Protein AF-A0A1W9SLF1-F1 (afdb_monomer)

Solvent-accessible surface area (backbone atoms only — not comparable to full-atom values): 8916 Å² total; per-residue (Å²): 143,84,87,70,87,47,55,65,54,57,46,48,51,52,52,54,52,56,75,74,49,66,96,84,53,36,40,36,37,25,32,41,70,65,51,46,66,56,55,57,76,79,54,65,93,59,54,46,79,43,68,38,79,31,64,72,38,42,53,54,36,51,52,50,35,60,75,67,68,55,78,53,53,37,35,46,44,75,29,60,68,38,71,80,71,66,62,78,82,87,54,91,52,49,48,65,46,95,58,51,59,73,65,47,55,31,63,77,36,81,58,27,60,58,56,48,64,73,73,52,60,66,76,59,51,74,72,54,83,67,58,66,61,58,56,54,55,56,64,73,68,55,82,82,77,84,126

Structure (mmCIF, N/CA/C/O backbone):
data_AF-A0A1W9SLF1-F1
#
_entry.id   AF-A0A1W9SLF1-F1
#
loop_
_atom_site.group_PDB
_atom_site.id
_atom_site.type_symbol
_atom_site.label_atom_id
_atom_site.label_alt_id
_atom_site.label_comp_id
_atom_site.label_asym_id
_atom_site.label_entity_id
_atom_site.label_seq_id
_atom_site.pdbx_PDB_ins_code
_atom_site.Cartn_x
_atom_site.Cartn_y
_atom_site.Cartn_z
_atom_site.occupancy
_atom_site.B_iso_or_equiv
_atom_site.auth_seq_id
_atom_site.auth_comp_id
_atom_site.auth_asym_id
_atom_site.auth_atom_id
_atom_site.pdbx_PDB_model_num
ATOM 1 N N . MET A 1 1 ? 15.055 16.862 14.111 1.00 39.47 1 MET A N 1
ATOM 2 C CA . MET A 1 1 ? 14.595 15.514 14.510 1.00 39.47 1 MET A CA 1
ATOM 3 C C . MET A 1 1 ? 13.437 15.079 13.604 1.00 39.47 1 MET A C 1
ATOM 5 O O . MET A 1 1 ? 12.281 15.205 13.966 1.00 39.47 1 MET A O 1
ATOM 9 N N . ARG A 1 2 ? 13.739 14.653 12.374 1.00 44.03 2 ARG A N 1
ATOM 10 C CA . ARG A 1 2 ? 12.795 14.022 11.433 1.00 44.03 2 ARG A CA 1
ATOM 11 C C . ARG A 1 2 ? 13.593 12.922 10.751 1.00 44.03 2 ARG A C 1
ATOM 13 O O . ARG A 1 2 ? 14.277 13.210 9.777 1.00 44.03 2 ARG A O 1
ATOM 20 N N . LYS A 1 3 ? 13.664 11.731 11.343 1.00 42.12 3 LYS A N 1
ATOM 21 C CA . LYS A 1 3 ? 14.447 10.653 10.719 1.00 42.12 3 LYS A CA 1
ATOM 22 C C . LYS A 1 3 ? 13.780 9.290 10.663 1.00 42.12 3 LYS A C 1
ATOM 24 O O . LYS A 1 3 ? 14.261 8.468 9.907 1.00 42.12 3 LYS A O 1
ATOM 29 N N . TYR A 1 4 ? 12.650 9.088 11.331 1.00 48.66 4 TYR A N 1
ATOM 30 C CA . TYR A 1 4 ? 11.845 7.887 11.145 1.00 48.66 4 TYR A CA 1
ATOM 31 C C . TYR A 1 4 ? 10.385 8.282 11.307 1.00 48.66 4 TYR A C 1
ATOM 33 O O . TYR A 1 4 ? 10.000 8.813 12.349 1.00 48.66 4 TYR A O 1
ATOM 41 N N . ILE A 1 5 ? 9.592 8.099 10.255 1.00 56.53 5 ILE A N 1
ATOM 42 C CA . ILE A 1 5 ? 8.143 8.052 10.402 1.00 56.53 5 ILE A CA 1
ATOM 43 C C . ILE A 1 5 ? 7.880 6.782 11.217 1.00 56.53 5 ILE A C 1
ATOM 45 O O . ILE A 1 5 ? 7.995 5.665 10.726 1.00 56.53 5 ILE A O 1
ATOM 49 N N . ASP A 1 6 ? 7.673 6.968 12.518 1.00 70.88 6 ASP A N 1
ATOM 50 C CA . ASP A 1 6 ? 7.332 5.899 13.448 1.00 70.88 6 ASP A CA 1
ATOM 51 C C . ASP A 1 6 ? 5.953 5.354 13.043 1.00 70.88 6 ASP A C 1
ATOM 53 O O . ASP A 1 6 ? 5.014 6.120 12.850 1.00 70.88 6 ASP A O 1
ATOM 57 N N . LYS A 1 7 ? 5.784 4.037 12.930 1.00 71.62 7 LYS A N 1
ATOM 58 C CA . LYS A 1 7 ? 4.484 3.364 12.737 1.00 71.62 7 LYS A CA 1
ATOM 59 C C . LYS A 1 7 ? 3.356 3.905 13.624 1.00 71.62 7 LYS A C 1
ATOM 61 O O . LYS A 1 7 ? 2.180 3.814 13.274 1.00 71.62 7 LYS A O 1
ATOM 66 N N . ASN A 1 8 ? 3.688 4.428 14.808 1.00 79.81 8 ASN A N 1
ATOM 67 C CA . ASN A 1 8 ? 2.732 5.090 15.697 1.00 79.81 8 ASN A CA 1
ATOM 68 C C . ASN A 1 8 ? 2.192 6.401 15.113 1.00 79.81 8 ASN A C 1
ATOM 70 O O . ASN A 1 8 ? 1.010 6.692 15.277 1.00 79.81 8 ASN A O 1
ATOM 74 N N . TYR A 1 9 ? 3.038 7.154 14.414 1.00 85.62 9 TYR A N 1
ATOM 75 C CA . TYR A 1 9 ? 2.685 8.390 13.731 1.00 85.62 9 TYR A CA 1
ATOM 76 C C . TYR A 1 9 ? 1.657 8.128 12.624 1.00 85.62 9 TYR A C 1
ATOM 78 O O . TYR A 1 9 ? 0.573 8.701 12.669 1.00 85.62 9 TYR A O 1
ATOM 86 N N . ILE A 1 10 ? 1.935 7.187 11.710 1.00 86.94 10 ILE A N 1
ATOM 87 C CA . ILE A 1 10 ? 1.016 6.838 10.606 1.00 86.94 10 ILE A CA 1
ATOM 88 C C . ILE A 1 10 ? -0.333 6.361 11.152 1.00 86.94 10 ILE A C 1
ATOM 90 O O . ILE A 1 10 ? -1.389 6.804 10.707 1.00 86.94 10 ILE A O 1
ATOM 94 N N . TYR A 1 11 ? -0.317 5.485 12.160 1.00 87.94 11 TYR A N 1
ATOM 95 C CA . TYR A 1 11 ? -1.553 5.031 12.793 1.00 87.94 11 TYR A CA 1
ATOM 96 C C . TYR A 1 11 ? -2.331 6.185 13.452 1.00 87.94 11 TYR A C 1
ATOM 98 O O . TYR A 1 11 ? -3.557 6.247 13.355 1.00 87.94 11 TYR A O 1
ATOM 106 N N . GLY A 1 12 ? -1.629 7.125 14.092 1.00 87.81 12 GLY A N 1
ATOM 107 C CA . GLY A 1 12 ? -2.225 8.344 14.637 1.00 87.81 12 GLY A CA 1
ATOM 108 C C . GLY A 1 12 ? -2.889 9.207 13.561 1.00 87.81 12 GLY A C 1
ATOM 109 O O . GLY A 1 12 ? -4.029 9.633 13.745 1.00 87.81 12 GLY A O 1
ATOM 110 N N . GLU A 1 13 ? -2.226 9.405 12.419 1.00 89.19 13 GLU A N 1
ATOM 111 C CA . GLU A 1 13 ? -2.792 10.125 11.271 1.00 89.19 13 GLU A CA 1
ATOM 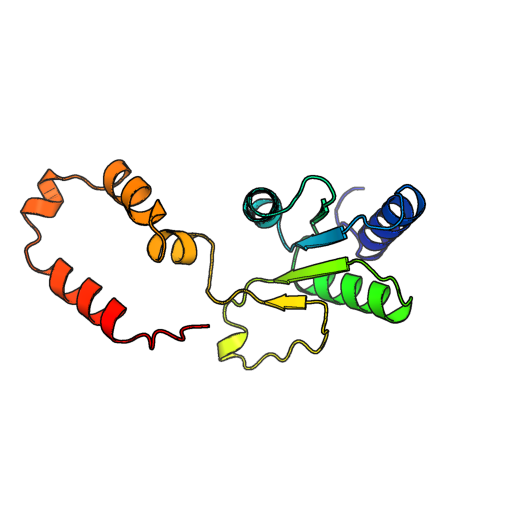112 C C . GLU A 1 13 ? -4.054 9.441 10.735 1.00 89.19 13 GLU A C 1
ATOM 114 O O . GLU A 1 13 ? -5.067 10.108 10.517 1.00 89.19 13 GLU A O 1
ATOM 119 N N . ILE A 1 14 ? -4.036 8.111 10.591 1.00 88.88 14 ILE A N 1
ATOM 120 C CA . ILE A 1 14 ? -5.200 7.324 10.155 1.00 88.88 14 ILE A CA 1
ATOM 121 C C . ILE A 1 14 ? -6.366 7.498 11.133 1.00 88.88 14 ILE A C 1
ATOM 123 O O . ILE A 1 14 ? -7.508 7.684 10.709 1.00 88.88 14 ILE A O 1
ATOM 127 N N . LYS A 1 15 ? -6.097 7.499 12.442 1.00 88.19 15 LYS A N 1
ATOM 128 C CA . LYS A 1 15 ? -7.131 7.676 13.469 1.00 88.19 15 LYS A CA 1
ATOM 129 C C . LYS A 1 15 ? -7.757 9.073 13.425 1.00 88.19 15 LYS A C 1
ATOM 131 O O . LYS A 1 15 ? -8.980 9.202 13.487 1.00 88.19 15 LYS A O 1
ATOM 136 N N . LEU A 1 16 ? -6.939 10.116 13.282 1.00 88.38 16 LEU A N 1
ATOM 137 C CA . LEU A 1 16 ? -7.418 11.496 13.131 1.00 88.38 16 LEU A CA 1
ATOM 138 C C . LEU A 1 16 ? -8.230 11.673 11.842 1.00 88.38 16 LEU A C 1
ATOM 140 O O . LEU A 1 16 ? -9.309 12.270 11.851 1.00 88.38 16 LEU A O 1
ATOM 144 N N . TRP A 1 17 ? -7.744 11.112 10.737 1.00 88.88 17 TRP A N 1
ATOM 145 C CA . TRP A 1 17 ? -8.452 11.107 9.461 1.00 88.88 17 TRP A CA 1
ATOM 146 C C . TRP A 1 17 ? -9.813 10.412 9.567 1.00 88.88 17 TRP A C 1
ATOM 148 O O . TRP A 1 17 ? -10.821 10.951 9.114 1.00 88.88 17 TRP A O 1
ATOM 158 N N . LYS A 1 18 ? -9.866 9.246 10.212 1.00 84.19 18 LYS A N 1
ATOM 159 C CA . LYS A 1 18 ? -11.106 8.488 10.373 1.00 84.19 18 LYS A CA 1
ATOM 160 C C . LYS A 1 18 ? -12.139 9.252 11.198 1.00 84.19 18 LYS A C 1
ATOM 162 O O . LYS A 1 18 ? -13.291 9.339 10.791 1.00 84.19 18 LYS A O 1
ATOM 167 N N . ASN A 1 19 ? -11.719 9.863 12.306 1.00 84.56 19 ASN A N 1
ATOM 168 C CA . ASN A 1 19 ? -12.603 10.653 13.169 1.00 84.56 19 ASN A CA 1
ATOM 169 C C . ASN A 1 19 ? -13.121 11.937 12.497 1.00 84.56 19 ASN A C 1
ATOM 171 O O . ASN A 1 19 ? -14.170 12.447 12.879 1.00 84.56 19 ASN A O 1
ATOM 175 N N . SER A 1 20 ? -12.390 12.473 11.516 1.00 82.94 20 SER A N 1
ATOM 176 C CA . SER A 1 20 ? -12.752 13.706 10.803 1.00 82.94 20 SER A CA 1
ATOM 177 C C . SER A 1 20 ? -13.584 13.480 9.537 1.00 82.94 20 SER A C 1
ATOM 179 O O . SER A 1 20 ? -14.048 14.450 8.935 1.00 82.94 20 SER A O 1
ATOM 181 N N . ARG A 1 21 ? -13.804 12.228 9.112 1.00 73.75 21 ARG A N 1
ATOM 182 C CA . ARG A 1 21 ? -14.572 11.905 7.901 1.00 73.75 21 ARG A CA 1
ATOM 183 C C . ARG A 1 21 ? -15.907 11.229 8.199 1.00 73.75 21 ARG A C 1
ATOM 185 O O . ARG A 1 21 ? -16.089 10.556 9.204 1.00 73.75 21 ARG A O 1
ATOM 192 N N . LYS A 1 22 ? -16.859 11.418 7.277 1.00 60.91 22 LYS A N 1
ATOM 193 C CA . LYS A 1 22 ? -18.171 10.754 7.296 1.00 60.91 22 LYS A CA 1
ATOM 194 C C . LYS A 1 22 ? -18.022 9.242 7.082 1.00 60.91 22 LYS A C 1
ATOM 196 O O . LYS A 1 22 ? -17.109 8.798 6.382 1.00 60.91 22 LYS A O 1
ATOM 201 N N . ASN A 1 23 ? -18.981 8.482 7.615 1.00 61.09 23 ASN A N 1
ATOM 202 C CA . ASN A 1 23 ? -19.192 7.068 7.298 1.00 61.09 23 ASN A CA 1
ATOM 203 C C . ASN A 1 23 ? -19.136 6.883 5.767 1.00 61.09 23 ASN A C 1
ATOM 205 O O . ASN A 1 23 ? -19.873 7.575 5.066 1.00 61.09 23 ASN A O 1
ATOM 209 N N . ASN A 1 24 ? -18.239 6.010 5.280 1.00 69.38 24 ASN A N 1
ATOM 210 C CA . ASN A 1 24 ? -17.989 5.589 3.879 1.00 69.38 24 ASN A CA 1
ATOM 211 C C . ASN A 1 24 ? -16.646 6.012 3.251 1.00 69.38 24 ASN A C 1
ATOM 213 O O . ASN A 1 24 ? -16.383 5.62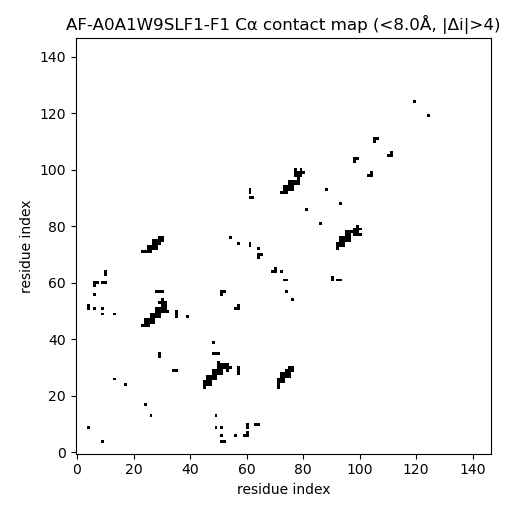5 2.114 1.00 69.38 24 ASN A O 1
ATOM 217 N N . ALA A 1 25 ? -15.787 6.784 3.925 1.00 82.62 25 ALA A N 1
ATOM 218 C CA . ALA A 1 25 ? -14.439 7.042 3.403 1.00 82.62 25 ALA A CA 1
ATOM 219 C C . ALA A 1 25 ? -13.542 5.794 3.514 1.00 82.62 25 ALA A C 1
ATOM 221 O O . ALA A 1 25 ? -13.546 5.126 4.548 1.00 82.62 25 ALA A O 1
ATOM 222 N N . VAL A 1 26 ? -12.758 5.504 2.469 1.00 88.94 26 VAL A N 1
ATOM 223 C CA . VAL A 1 26 ? -11.817 4.368 2.446 1.00 88.94 26 VAL A CA 1
ATOM 224 C C . VAL A 1 26 ? -10.384 4.864 2.612 1.00 88.94 26 VAL A C 1
ATOM 226 O O . VAL A 1 26 ? -9.957 5.792 1.921 1.00 88.94 26 VAL A O 1
ATOM 229 N N . GLY A 1 27 ? -9.646 4.254 3.536 1.00 92.38 27 GLY A N 1
ATOM 230 C CA . GLY A 1 27 ? -8.219 4.483 3.721 1.00 92.38 27 GLY A CA 1
ATOM 231 C C . GLY A 1 27 ? -7.406 3.405 3.013 1.00 92.38 27 GLY A C 1
ATOM 232 O O . GLY A 1 27 ? -7.733 2.225 3.107 1.00 92.38 27 GLY A O 1
ATOM 233 N N . VAL A 1 28 ? -6.366 3.811 2.296 1.00 93.62 28 VAL A N 1
ATOM 234 C CA . VAL A 1 28 ? -5.470 2.914 1.563 1.00 93.62 28 VAL A CA 1
ATOM 235 C C . VAL A 1 28 ? -4.049 3.141 2.062 1.00 93.62 28 VAL A C 1
ATOM 237 O O . VAL A 1 28 ? -3.526 4.244 1.918 1.00 93.62 28 VAL A O 1
ATOM 240 N N . ALA A 1 29 ? -3.426 2.127 2.658 1.00 93.81 29 ALA A N 1
ATOM 241 C CA . ALA A 1 29 ? -1.996 2.156 2.959 1.00 93.81 29 ALA A CA 1
ATOM 242 C C . ALA A 1 29 ? -1.187 1.592 1.792 1.00 93.81 29 ALA A C 1
ATOM 244 O O . ALA A 1 29 ? -1.559 0.568 1.226 1.00 93.81 29 ALA A O 1
ATOM 245 N N . VAL A 1 30 ? -0.076 2.247 1.471 1.00 92.12 30 VAL A N 1
ATOM 246 C CA . VAL A 1 30 ? 0.872 1.833 0.428 1.00 92.12 30 VAL A CA 1
ATOM 247 C C . VAL A 1 30 ? 2.305 1.978 0.929 1.00 92.12 30 VAL A C 1
ATOM 249 O O . VAL A 1 30 ? 2.571 2.806 1.805 1.00 92.12 30 VAL A O 1
ATOM 252 N N . GLU A 1 31 ? 3.234 1.204 0.374 1.00 89.25 31 GLU A N 1
ATOM 253 C CA . GLU A 1 31 ? 4.615 1.161 0.859 1.00 89.25 31 GLU A CA 1
ATOM 254 C C . GLU A 1 31 ? 5.377 2.450 0.557 1.00 89.25 31 GLU A C 1
ATOM 256 O O . GLU A 1 31 ? 6.011 3.022 1.451 1.00 89.25 31 GLU A O 1
ATOM 261 N N . ALA A 1 32 ? 5.276 2.938 -0.679 1.00 87.62 32 ALA A N 1
ATOM 262 C CA . ALA A 1 32 ? 6.035 4.070 -1.180 1.00 87.62 32 ALA A CA 1
ATOM 263 C C . ALA A 1 32 ? 5.151 5.167 -1.791 1.00 87.62 32 ALA A C 1
ATOM 265 O O . ALA A 1 32 ? 3.962 5.018 -2.079 1.00 87.62 32 ALA A O 1
ATOM 266 N N . LYS A 1 33 ? 5.760 6.341 -2.004 1.00 88.06 33 LYS A N 1
ATOM 267 C CA . LYS A 1 33 ? 5.068 7.479 -2.629 1.00 88.06 33 LYS A CA 1
ATOM 268 C C . LYS A 1 33 ? 4.708 7.203 -4.093 1.00 88.06 33 LYS A C 1
ATOM 270 O O . LYS A 1 33 ? 3.720 7.748 -4.580 1.00 88.06 33 LYS A O 1
ATOM 275 N N . ALA A 1 34 ? 5.516 6.401 -4.785 1.00 85.31 34 ALA A N 1
ATOM 276 C C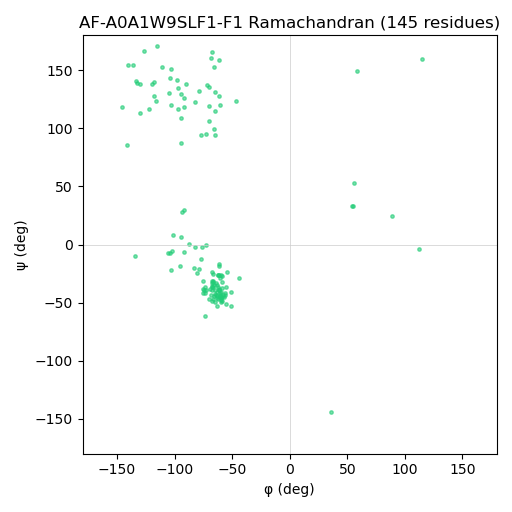A . ALA A 1 34 ? 5.263 6.008 -6.167 1.00 85.31 34 ALA A CA 1
ATOM 277 C C . ALA A 1 34 ? 3.950 5.216 -6.277 1.00 85.31 34 ALA A C 1
ATOM 279 O O . ALA A 1 34 ? 3.083 5.589 -7.068 1.00 85.31 34 ALA A O 1
ATOM 280 N N . ASP A 1 35 ? 3.758 4.236 -5.394 1.00 85.75 35 ASP A N 1
ATOM 281 C CA . ASP A 1 35 ? 2.542 3.423 -5.298 1.00 85.75 35 ASP A CA 1
ATOM 282 C C . ASP A 1 35 ? 1.305 4.291 -5.084 1.00 85.75 35 ASP A C 1
ATOM 284 O O . ASP A 1 35 ? 0.300 4.132 -5.772 1.00 85.75 35 ASP A O 1
ATOM 288 N N . GLU A 1 36 ? 1.381 5.277 -4.183 1.00 89.69 36 GLU A N 1
ATOM 289 C CA . GLU A 1 36 ? 0.289 6.231 -3.975 1.00 89.69 36 GLU A CA 1
ATOM 290 C C . GLU A 1 36 ? -0.090 6.929 -5.286 1.00 89.69 36 GLU A C 1
ATOM 292 O O . GLU A 1 36 ? -1.267 6.991 -5.644 1.00 89.69 36 GLU A O 1
ATOM 297 N N . LEU A 1 37 ? 0.896 7.481 -6.000 1.00 87.38 37 LEU A N 1
ATOM 298 C CA . LEU A 1 37 ? 0.658 8.222 -7.241 1.00 87.38 37 LEU A CA 1
ATOM 299 C C . LEU A 1 37 ? 0.077 7.332 -8.342 1.00 87.38 37 LEU A C 1
ATOM 301 O O . LEU A 1 37 ? -0.710 7.811 -9.164 1.00 87.38 37 LEU A O 1
ATOM 305 N N . PHE A 1 38 ? 0.460 6.059 -8.367 1.00 83.56 38 PHE A N 1
ATOM 306 C CA . PHE A 1 38 ? -0.067 5.085 -9.305 1.00 83.56 38 PHE A CA 1
ATOM 307 C C . PHE A 1 38 ? -1.492 4.670 -8.944 1.00 83.56 38 PHE A C 1
ATOM 309 O O . PHE A 1 38 ? -2.420 4.935 -9.713 1.00 83.56 38 PHE A O 1
ATOM 316 N N . PHE A 1 39 ? -1.684 4.084 -7.761 1.00 85.56 39 PHE A N 1
ATOM 317 C CA . PHE A 1 39 ? -2.961 3.507 -7.361 1.00 85.56 39 PHE A CA 1
ATOM 318 C C . PHE A 1 39 ? -4.059 4.556 -7.269 1.00 85.56 39 PHE A C 1
ATOM 320 O O . PHE A 1 39 ? -5.181 4.287 -7.682 1.00 85.56 39 PHE A O 1
ATOM 327 N N . LYS A 1 40 ? -3.754 5.790 -6.855 1.00 87.31 40 LYS A N 1
ATOM 328 C CA . LYS A 1 40 ? -4.743 6.876 -6.778 1.00 87.31 40 LYS A CA 1
ATOM 329 C C . LYS A 1 40 ? -5.499 7.129 -8.090 1.00 87.31 40 LYS A C 1
ATOM 331 O O . LYS A 1 40 ? -6.615 7.635 -8.038 1.00 87.31 40 LYS A O 1
ATOM 336 N N . LYS A 1 41 ? -4.942 6.751 -9.246 1.00 84.88 41 LYS A N 1
ATOM 337 C CA . LYS A 1 41 ? -5.604 6.857 -10.560 1.00 84.88 41 LYS A CA 1
ATOM 338 C C . LYS A 1 41 ? -6.809 5.921 -10.714 1.00 84.88 41 LYS A C 1
ATOM 340 O O . LYS A 1 41 ? -7.688 6.212 -11.516 1.00 84.88 41 LYS A O 1
ATOM 345 N N . PHE A 1 42 ? -6.853 4.829 -9.952 1.00 83.81 42 PHE A N 1
ATOM 346 C CA . PHE A 1 42 ? -7.876 3.782 -10.048 1.00 83.81 42 PHE A CA 1
ATOM 347 C C . PHE A 1 42 ? -8.946 3.866 -8.949 1.00 83.81 42 PHE A C 1
ATOM 349 O O . PHE A 1 42 ? -9.919 3.118 -8.982 1.00 83.81 42 PHE A O 1
ATOM 356 N N . PHE A 1 43 ? -8.795 4.771 -7.976 1.00 85.31 43 PHE A N 1
ATOM 357 C CA . PHE A 1 43 ? -9.726 4.909 -6.852 1.00 85.31 43 PHE A CA 1
ATOM 358 C C . PHE A 1 43 ? -10.660 6.112 -7.017 1.00 85.31 43 PHE A C 1
ATOM 360 O O . PHE A 1 43 ? -10.325 7.132 -7.619 1.00 85.31 43 PHE A O 1
ATOM 367 N N . SER A 1 44 ? -11.856 6.001 -6.432 1.00 79.69 44 SER A N 1
ATOM 368 C CA . SER A 1 44 ? -12.835 7.091 -6.394 1.00 79.69 44 SER A CA 1
ATOM 369 C C . SER A 1 44 ? -12.362 8.273 -5.528 1.00 79.69 44 SER A C 1
ATOM 371 O O . SER A 1 44 ? -11.460 8.151 -4.699 1.00 79.69 44 SER A O 1
ATOM 373 N N . LYS A 1 45 ? -13.022 9.434 -5.649 1.00 76.50 45 LYS A N 1
ATOM 374 C CA . LYS A 1 45 ? -12.683 10.643 -4.868 1.00 76.50 45 LYS A CA 1
ATOM 375 C C . LYS A 1 45 ? -12.822 10.473 -3.346 1.00 76.50 45 LYS A C 1
ATOM 377 O O . LYS A 1 45 ? -12.278 11.291 -2.610 1.00 76.50 45 LYS A O 1
ATOM 382 N N . ASN A 1 46 ? -13.521 9.443 -2.861 1.00 85.31 46 ASN A N 1
ATOM 383 C CA . ASN A 1 46 ? -13.731 9.212 -1.427 1.00 85.31 46 ASN A CA 1
ATOM 384 C C . ASN A 1 46 ? -12.664 8.300 -0.787 1.00 85.31 46 ASN A C 1
ATOM 386 O O . ASN A 1 46 ? -12.932 7.581 0.178 1.00 85.31 46 ASN A O 1
ATOM 390 N N . THR A 1 47 ? -11.449 8.334 -1.329 1.00 89.31 47 THR A N 1
ATOM 391 C CA . THR A 1 47 ? -10.320 7.529 -0.867 1.00 89.31 47 THR A CA 1
ATOM 392 C C . THR A 1 47 ? -9.188 8.429 -0.380 1.00 89.31 47 THR A C 1
ATOM 394 O O . THR A 1 47 ? -8.910 9.480 -0.960 1.00 89.31 47 THR A O 1
ATOM 397 N N . SER A 1 48 ? -8.537 8.034 0.711 1.00 92.00 48 SER A N 1
ATOM 398 C CA . SER A 1 48 ? -7.318 8.668 1.212 1.00 92.00 48 SER A CA 1
ATOM 399 C C . SER A 1 48 ? -6.181 7.672 1.249 1.00 92.00 48 SER A C 1
ATOM 401 O O . SER A 1 48 ? -6.373 6.541 1.678 1.00 92.00 48 SER A O 1
ATOM 403 N N . PHE A 1 49 ? -5.002 8.122 0.839 1.00 92.81 49 PHE A N 1
ATOM 404 C CA . PHE A 1 49 ? -3.800 7.305 0.812 1.00 92.81 49 PHE A CA 1
ATOM 405 C C . PHE A 1 49 ? -2.867 7.663 1.965 1.00 92.81 49 PHE A C 1
ATOM 407 O O . PHE A 1 49 ? -2.740 8.836 2.320 1.00 92.81 49 PHE A O 1
ATOM 414 N N . PHE A 1 50 ? -2.208 6.644 2.510 1.00 92.88 50 PHE A N 1
ATOM 415 C CA . PHE A 1 50 ? -1.239 6.737 3.592 1.00 92.88 50 PHE A CA 1
ATOM 416 C C . PHE A 1 50 ? 0.014 5.968 3.191 1.00 92.88 50 PHE A C 1
ATOM 418 O O . PHE A 1 50 ? -0.008 4.747 3.057 1.00 92.88 50 PHE A O 1
ATOM 425 N N . LYS A 1 51 ? 1.114 6.684 2.991 1.00 92.44 51 LYS A N 1
ATOM 426 C CA . LYS A 1 51 ? 2.411 6.068 2.723 1.00 92.44 51 LYS A CA 1
ATOM 427 C C . LYS A 1 51 ? 3.016 5.560 4.032 1.00 92.44 51 LYS A C 1
ATOM 429 O O . LYS A 1 51 ? 3.069 6.317 5.002 1.00 92.44 51 LYS A O 1
ATOM 434 N N .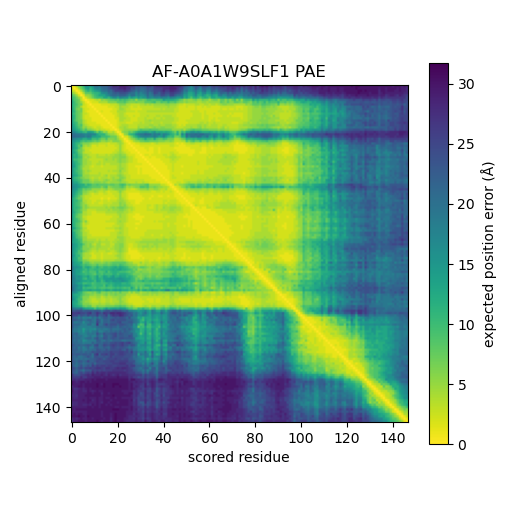 THR A 1 52 ? 3.502 4.322 4.047 1.00 90.50 52 THR A N 1
ATOM 435 C CA . THR A 1 52 ? 4.044 3.679 5.255 1.00 90.50 52 THR A CA 1
ATOM 436 C C . THR A 1 52 ? 5.567 3.608 5.307 1.00 90.50 52 THR A C 1
ATOM 438 O O . THR A 1 52 ? 6.114 3.238 6.343 1.00 90.50 52 THR A O 1
ATOM 441 N N . ASP A 1 53 ? 6.252 3.989 4.226 1.00 88.38 53 ASP A N 1
ATOM 442 C CA . ASP A 1 53 ? 7.708 3.893 4.081 1.00 88.38 53 ASP A CA 1
ATOM 443 C C . ASP A 1 53 ? 8.205 2.456 4.302 1.00 88.38 53 ASP A C 1
ATOM 445 O O . ASP A 1 53 ? 9.088 2.188 5.118 1.00 88.38 53 ASP A O 1
ATOM 449 N N . GLY A 1 54 ? 7.587 1.533 3.562 1.00 87.19 54 GLY A N 1
ATOM 450 C CA . GLY A 1 54 ? 7.972 0.129 3.485 1.00 87.19 54 GLY A CA 1
ATOM 451 C C . GLY A 1 54 ? 6.944 -0.860 4.033 1.00 87.19 54 GLY A C 1
ATOM 452 O O . GLY A 1 54 ? 6.077 -0.537 4.857 1.00 87.19 54 GLY A O 1
ATOM 453 N N . PHE A 1 55 ? 7.108 -2.098 3.575 1.00 86.94 55 PHE A N 1
ATOM 454 C CA . PHE A 1 55 ? 6.315 -3.280 3.903 1.00 86.94 55 PHE A CA 1
ATOM 455 C C . PHE A 1 55 ? 6.127 -3.526 5.406 1.00 86.94 55 PHE A C 1
ATOM 457 O O . PHE A 1 55 ? 5.000 -3.642 5.888 1.00 86.94 55 PHE A O 1
ATOM 464 N N . SER A 1 56 ? 7.218 -3.564 6.182 1.00 88.81 56 SER A N 1
ATOM 465 C CA . SER A 1 56 ? 7.154 -3.894 7.614 1.00 88.81 56 SER A CA 1
ATOM 466 C C . SER A 1 56 ? 6.278 -2.908 8.388 1.00 88.81 56 SER A C 1
ATOM 468 O O . SER A 1 56 ? 5.465 -3.306 9.223 1.00 88.81 56 SER A O 1
ATOM 470 N N . ASN A 1 57 ? 6.384 -1.617 8.064 1.00 90.50 57 ASN A N 1
ATOM 471 C CA . ASN A 1 57 ? 5.550 -0.584 8.669 1.00 90.50 57 ASN A CA 1
ATOM 472 C C . ASN A 1 57 ? 4.082 -0.731 8.255 1.00 90.50 57 ASN A C 1
ATOM 474 O O . ASN A 1 57 ? 3.196 -0.550 9.092 1.00 90.50 57 ASN A O 1
ATOM 478 N N . LEU A 1 58 ? 3.818 -1.085 6.994 1.00 91.94 58 LEU A N 1
ATOM 479 C CA . LEU A 1 58 ? 2.466 -1.338 6.501 1.00 91.94 58 LEU A CA 1
ATOM 480 C C . LEU A 1 58 ? 1.802 -2.474 7.278 1.00 91.94 58 LEU A C 1
ATOM 482 O O . LEU A 1 58 ? 0.701 -2.291 7.804 1.00 91.94 58 LEU A O 1
ATOM 486 N N . LEU A 1 59 ? 2.491 -3.608 7.434 1.00 91.56 59 LEU A N 1
ATOM 487 C CA . LEU A 1 59 ? 1.985 -4.740 8.210 1.00 91.56 59 LEU A CA 1
ATOM 488 C C . LEU A 1 59 ? 1.678 -4.356 9.659 1.00 91.56 59 LEU A C 1
ATOM 490 O O . LEU A 1 59 ? 0.637 -4.735 10.197 1.00 91.56 59 LEU A O 1
ATOM 494 N N . GLU A 1 60 ? 2.553 -3.588 10.307 1.00 91.69 60 GLU A N 1
ATOM 495 C CA . GLU A 1 60 ? 2.331 -3.158 11.688 1.00 91.69 60 GLU A CA 1
ATOM 496 C C . GLU A 1 60 ? 1.157 -2.180 11.825 1.00 91.69 60 GLU A C 1
ATOM 498 O O . GLU A 1 60 ? 0.410 -2.248 12.808 1.00 91.69 60 GLU A O 1
ATOM 503 N N . VAL A 1 61 ? 0.958 -1.296 10.843 1.00 91.81 61 VAL A N 1
ATOM 504 C CA . VAL A 1 61 ? -0.204 -0.400 10.777 1.00 91.81 61 VAL A CA 1
ATOM 505 C C . VAL A 1 61 ? -1.491 -1.207 10.600 1.00 91.81 61 VAL A C 1
ATOM 507 O O . VAL A 1 61 ? -2.418 -1.035 11.394 1.00 91.81 61 VAL A O 1
ATOM 510 N N . ILE A 1 62 ? -1.538 -2.139 9.643 1.00 92.56 62 ILE A N 1
ATOM 511 C CA . ILE A 1 62 ? -2.706 -3.006 9.417 1.00 92.56 62 ILE A CA 1
ATOM 512 C C . ILE A 1 62 ? -3.011 -3.855 10.652 1.00 92.56 62 ILE A C 1
ATOM 514 O O . ILE A 1 62 ? -4.156 -3.917 11.099 1.00 92.56 62 ILE A O 1
ATOM 518 N N . LYS A 1 63 ? -1.986 -4.430 11.289 1.00 93.12 63 LYS A N 1
ATOM 519 C CA . LYS A 1 63 ? -2.140 -5.184 12.539 1.00 93.12 63 LYS A CA 1
ATOM 520 C C . LYS A 1 63 ? -2.796 -4.344 13.636 1.00 93.12 63 LYS A C 1
ATOM 522 O O . LYS A 1 63 ? -3.652 -4.850 14.362 1.00 93.12 63 LYS A O 1
ATOM 527 N N . LYS A 1 64 ? -2.418 -3.068 13.776 1.00 91.69 64 LYS A N 1
ATOM 528 C CA . LYS A 1 64 ? -3.036 -2.155 14.753 1.00 91.69 64 LYS A CA 1
ATOM 529 C C . LYS A 1 64 ? -4.476 -1.812 14.397 1.00 91.69 64 LYS A C 1
ATOM 531 O O . LYS A 1 64 ? -5.316 -1.826 15.289 1.00 91.69 64 LYS A O 1
ATOM 536 N N . ILE A 1 65 ? -4.762 -1.534 13.131 1.00 90.38 65 ILE A N 1
ATOM 537 C CA . ILE A 1 65 ? -6.117 -1.253 12.638 1.00 90.38 65 ILE A CA 1
ATOM 538 C C . ILE A 1 65 ? -7.039 -2.441 12.933 1.00 90.38 65 ILE A C 1
ATOM 540 O O . ILE A 1 65 ? -8.088 -2.274 13.554 1.00 90.38 65 ILE A O 1
ATOM 544 N N . ASN A 1 66 ? -6.592 -3.653 12.602 1.00 91.56 66 ASN A N 1
ATOM 545 C CA . ASN A 1 66 ? -7.349 -4.881 12.841 1.00 91.56 66 ASN A CA 1
ATOM 546 C C . ASN A 1 66 ? -7.543 -5.138 14.339 1.00 91.56 66 ASN A C 1
ATOM 548 O O . ASN A 1 66 ? -8.653 -5.431 14.772 1.00 91.56 66 ASN A O 1
ATOM 552 N N . LYS A 1 67 ? -6.502 -4.935 15.160 1.00 92.25 67 LYS A N 1
ATOM 553 C CA . LYS A 1 67 ? -6.600 -5.058 16.625 1.00 92.25 67 LYS A CA 1
ATOM 554 C C . LYS A 1 67 ? -7.632 -4.100 17.237 1.00 92.25 67 LYS A C 1
ATOM 556 O O . LYS A 1 67 ? -8.230 -4.438 18.253 1.00 92.25 67 LYS A O 1
ATOM 561 N N . ASN A 1 68 ? -7.829 -2.920 16.651 1.00 88.69 68 ASN A N 1
ATOM 562 C CA . ASN A 1 68 ? -8.791 -1.922 17.127 1.00 88.69 68 ASN A CA 1
ATOM 563 C C . ASN A 1 68 ? -10.164 -2.016 16.432 1.00 88.69 68 ASN A C 1
ATOM 565 O O . ASN A 1 68 ? -11.023 -1.173 16.683 1.00 88.69 68 ASN A O 1
ATOM 569 N N . ASN A 1 69 ? -10.400 -3.032 15.588 1.00 86.94 69 ASN A N 1
ATOM 570 C CA . ASN A 1 69 ? -11.619 -3.177 14.781 1.00 86.94 69 ASN A CA 1
ATOM 571 C C . ASN A 1 69 ? -11.926 -1.952 13.900 1.00 86.94 69 ASN A C 1
ATOM 573 O O . ASN A 1 69 ? -13.083 -1.615 13.615 1.00 86.94 69 ASN A O 1
ATOM 577 N N . ASP A 1 70 ? -10.878 -1.285 13.420 1.00 84.62 70 ASP A N 1
ATOM 578 C CA . ASP A 1 70 ? -11.019 -0.113 12.579 1.00 84.62 70 ASP A CA 1
ATOM 579 C C . ASP A 1 70 ? -11.383 -0.494 11.134 1.00 84.62 70 ASP A C 1
ATOM 581 O O . ASP A 1 70 ? -10.531 -0.735 10.288 1.00 84.62 70 ASP A O 1
ATOM 585 N N . LYS A 1 71 ? -12.686 -0.502 10.823 1.00 85.81 71 LYS A N 1
ATOM 586 C CA . LYS A 1 71 ? -13.196 -0.768 9.463 1.00 85.81 71 LYS A CA 1
ATOM 587 C C . LYS A 1 71 ? -12.865 0.344 8.457 1.00 85.81 71 LYS A C 1
ATOM 589 O O . LYS A 1 71 ? -12.665 1.496 8.851 1.00 85.81 71 LYS A O 1
ATOM 594 N N . GLY A 1 72 ? -12.924 -0.008 7.167 1.00 87.38 72 GLY A N 1
ATOM 595 C CA . GLY A 1 72 ? -12.810 0.925 6.037 1.00 87.38 72 GLY A CA 1
ATOM 596 C C . GLY A 1 72 ? -11.378 1.169 5.562 1.00 87.38 72 GLY A C 1
ATOM 597 O O . GLY A 1 72 ? -11.096 2.230 5.011 1.00 87.38 72 GLY A O 1
ATOM 598 N N . PHE A 1 73 ? -10.473 0.221 5.804 1.00 90.44 73 PHE A N 1
ATOM 599 C CA . PHE A 1 73 ? -9.056 0.372 5.50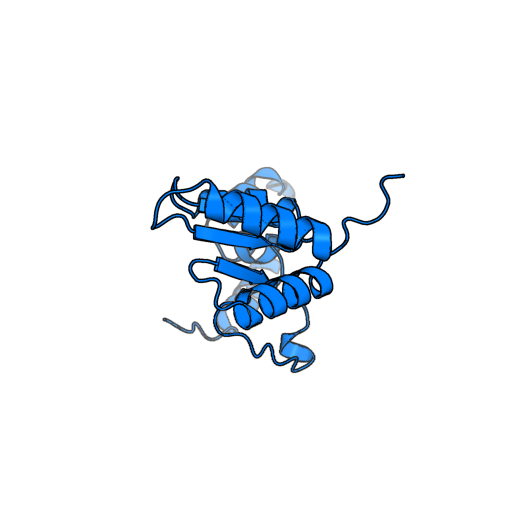1 1.00 90.44 73 PHE A CA 1
ATOM 600 C C . PHE A 1 73 ? -8.501 -0.856 4.782 1.00 90.44 73 PHE A C 1
ATOM 602 O O . PHE A 1 73 ? -8.827 -1.979 5.170 1.00 90.44 73 PHE A O 1
ATOM 609 N N . ILE A 1 74 ? -7.658 -0.634 3.775 1.00 92.81 74 ILE A N 1
ATOM 610 C CA . ILE A 1 74 ? -6.977 -1.679 3.004 1.00 92.81 74 ILE A CA 1
ATOM 611 C C . ILE A 1 74 ? -5.491 -1.336 2.845 1.00 92.81 74 ILE A C 1
ATOM 613 O O . ILE A 1 74 ? -5.135 -0.173 2.666 1.00 92.81 74 ILE A O 1
ATOM 617 N N . GLY A 1 75 ? -4.617 -2.332 2.939 1.00 92.56 75 GLY A N 1
ATOM 618 C CA . GLY A 1 75 ? -3.205 -2.217 2.575 1.00 92.56 75 GLY A CA 1
ATOM 619 C C . GLY A 1 75 ? -2.967 -2.751 1.167 1.00 92.56 75 GLY A C 1
ATOM 620 O O . GLY A 1 75 ? -3.578 -3.750 0.798 1.00 92.56 75 GLY A O 1
ATOM 621 N N . ILE A 1 76 ? -2.097 -2.109 0.392 1.00 90.81 76 ILE A N 1
ATOM 622 C CA . ILE A 1 76 ? -1.637 -2.604 -0.910 1.00 90.81 76 ILE A CA 1
ATOM 623 C C . ILE A 1 76 ? -0.131 -2.830 -0.829 1.00 90.81 76 ILE A C 1
ATOM 625 O O . ILE A 1 76 ? 0.601 -1.934 -0.410 1.00 90.81 76 ILE A O 1
ATOM 629 N N . ILE A 1 77 ? 0.299 -4.029 -1.210 1.00 87.44 77 ILE A N 1
ATOM 630 C CA . ILE A 1 77 ? 1.686 -4.497 -1.137 1.00 87.44 77 ILE A CA 1
ATOM 631 C C . ILE A 1 77 ? 2.079 -5.086 -2.490 1.00 87.44 77 ILE A C 1
ATOM 633 O O . ILE A 1 77 ? 1.281 -5.816 -3.088 1.00 87.44 77 ILE A O 1
ATOM 637 N N . ASP A 1 78 ? 3.298 -4.798 -2.950 1.00 81.62 78 ASP A N 1
ATOM 638 C CA . ASP A 1 78 ? 3.857 -5.490 -4.111 1.00 81.62 78 ASP A CA 1
ATOM 639 C C . ASP A 1 78 ? 4.168 -6.949 -3.744 1.00 81.62 78 ASP A C 1
ATOM 641 O O . ASP A 1 78 ? 4.719 -7.252 -2.679 1.00 81.62 78 ASP A O 1
ATOM 645 N N . ALA A 1 79 ? 3.798 -7.878 -4.621 1.00 78.31 79 ALA A N 1
ATOM 646 C CA . ALA A 1 79 ? 4.177 -9.270 -4.471 1.00 78.31 79 ALA A CA 1
ATOM 647 C C . ALA A 1 79 ? 5.693 -9.454 -4.347 1.00 78.31 79 ALA A C 1
ATOM 649 O O . ALA A 1 79 ? 6.094 -10.325 -3.577 1.00 78.31 79 ALA A O 1
ATOM 650 N N . ASP A 1 80 ? 6.517 -8.676 -5.061 1.00 77.12 80 ASP A N 1
ATOM 651 C CA . ASP A 1 80 ? 7.969 -8.884 -5.168 1.00 77.12 80 ASP A CA 1
ATOM 652 C C . ASP A 1 80 ? 8.341 -10.391 -5.188 1.00 77.12 80 ASP A C 1
ATOM 654 O O . ASP A 1 80 ? 7.620 -11.249 -5.707 1.00 77.12 80 ASP A O 1
ATOM 658 N N . PHE A 1 81 ? 9.469 -10.764 -4.581 1.00 73.81 81 PHE A N 1
ATOM 659 C CA . PHE A 1 81 ? 9.880 -12.154 -4.401 1.00 73.81 81 PHE A CA 1
ATOM 660 C C . PHE A 1 81 ? 9.070 -12.912 -3.336 1.00 73.81 81 PHE A C 1
ATOM 662 O O . PHE A 1 81 ? 9.289 -14.111 -3.164 1.00 73.81 81 PHE A O 1
ATOM 669 N N . ARG A 1 82 ? 8.091 -12.286 -2.665 1.00 75.56 82 ARG A N 1
ATOM 670 C CA . ARG A 1 82 ? 7.351 -12.879 -1.529 1.00 75.56 82 ARG A CA 1
ATOM 671 C C . ARG A 1 82 ? 6.609 -14.158 -1.912 1.00 75.56 82 ARG A C 1
ATOM 673 O O . ARG A 1 82 ? 6.462 -15.071 -1.102 1.00 75.56 82 ARG A O 1
ATOM 680 N N . ARG A 1 83 ? 6.196 -14.269 -3.180 1.00 71.12 83 ARG A N 1
ATOM 681 C CA . ARG A 1 83 ? 5.597 -15.493 -3.744 1.00 71.12 83 ARG A CA 1
ATOM 682 C C . ARG A 1 83 ? 6.590 -16.649 -3.847 1.00 71.12 83 ARG A C 1
ATOM 684 O O . ARG A 1 83 ? 6.203 -17.793 -3.632 1.00 71.12 83 ARG A O 1
ATOM 691 N N . ILE A 1 84 ? 7.850 -16.356 -4.170 1.00 74.62 84 ILE A N 1
ATOM 692 C CA . ILE A 1 84 ? 8.930 -17.351 -4.257 1.00 74.62 84 ILE A CA 1
ATOM 693 C C . ILE A 1 84 ? 9.372 -17.760 -2.850 1.00 74.62 84 ILE A C 1
ATOM 695 O O . ILE A 1 84 ? 9.612 -18.936 -2.592 1.00 74.62 84 ILE A O 1
ATOM 699 N N . GLU A 1 85 ? 9.410 -16.801 -1.926 1.00 78.06 85 GLU A N 1
ATOM 700 C CA . GLU A 1 85 ? 9.760 -17.024 -0.519 1.00 78.06 85 GLU A CA 1
ATOM 701 C C . GLU A 1 85 ? 8.629 -17.677 0.297 1.00 78.06 85 GLU A C 1
ATOM 703 O O . GLU A 1 85 ? 8.817 -18.002 1.469 1.00 78.06 85 GLU A O 1
ATOM 708 N N . ASN A 1 86 ? 7.469 -17.929 -0.326 1.00 70.69 86 ASN A N 1
ATOM 709 C CA . ASN A 1 86 ? 6.283 -18.517 0.301 1.00 70.69 86 ASN A CA 1
ATOM 710 C C . ASN A 1 86 ? 5.831 -17.736 1.554 1.00 70.69 86 ASN A C 1
ATOM 712 O O . ASN A 1 86 ? 5.332 -18.318 2.525 1.00 70.69 86 ASN A O 1
ATOM 716 N N . GLU A 1 87 ? 6.026 -16.414 1.541 1.00 76.00 87 GLU A N 1
ATOM 717 C CA . GLU A 1 87 ? 5.634 -15.535 2.636 1.00 76.00 87 GLU A CA 1
ATOM 718 C C . GLU A 1 87 ? 4.103 -15.442 2.684 1.00 76.00 87 GLU A C 1
ATOM 720 O O . GLU A 1 87 ? 3.440 -15.026 1.732 1.00 76.00 87 GLU A O 1
ATOM 725 N N . LYS A 1 88 ? 3.516 -15.858 3.811 1.00 75.25 88 LYS A N 1
ATOM 726 C CA . LYS A 1 88 ? 2.064 -15.833 4.004 1.00 75.25 88 LYS A CA 1
ATOM 727 C C . LYS A 1 88 ? 1.648 -14.556 4.713 1.00 75.25 88 LYS A C 1
ATOM 729 O O . LYS A 1 88 ? 1.844 -14.418 5.920 1.00 75.25 88 LYS A O 1
ATOM 734 N N . ILE A 1 89 ? 0.991 -13.662 3.983 1.00 78.00 89 ILE A N 1
ATOM 735 C CA . ILE A 1 89 ? 0.279 -12.538 4.590 1.00 78.00 89 ILE A CA 1
ATOM 736 C C . ILE A 1 89 ? -1.097 -13.025 5.051 1.00 78.00 89 ILE A C 1
ATOM 738 O O . ILE A 1 89 ? -1.879 -13.552 4.269 1.00 78.00 89 ILE A O 1
ATOM 742 N N . ILE A 1 90 ? -1.371 -12.860 6.343 1.00 79.50 90 ILE A N 1
ATOM 743 C CA . ILE A 1 90 ? -2.541 -13.430 7.037 1.00 79.50 90 ILE A CA 1
ATOM 744 C C . ILE A 1 90 ? -3.677 -12.423 7.273 1.00 79.50 90 ILE A C 1
ATOM 746 O O . ILE A 1 90 ? -4.603 -12.708 8.027 1.00 79.50 90 ILE A O 1
ATOM 750 N N . PHE A 1 91 ? -3.585 -11.218 6.710 1.00 86.25 91 PHE A N 1
ATOM 751 C CA . PHE A 1 91 ? -4.561 -10.155 6.943 1.00 86.25 91 PHE A CA 1
ATOM 752 C C . PHE A 1 91 ? -5.500 -10.009 5.742 1.00 86.25 91 PHE A C 1
ATOM 754 O O . PHE A 1 91 ? -5.047 -9.671 4.653 1.00 86.25 91 PHE A O 1
ATOM 761 N N . ASP A 1 92 ? -6.806 -10.187 5.962 1.00 86.75 92 ASP A N 1
ATOM 762 C CA . ASP A 1 92 ? -7.836 -10.130 4.906 1.00 86.75 92 ASP A CA 1
ATOM 763 C C . ASP A 1 92 ? -7.933 -8.763 4.215 1.00 86.75 92 ASP A C 1
ATOM 765 O O . ASP A 1 92 ? -8.357 -8.652 3.068 1.00 86.75 92 ASP A O 1
ATOM 769 N N . ASN A 1 93 ? -7.553 -7.697 4.917 1.00 90.00 93 ASN A N 1
ATOM 770 C CA . ASN A 1 93 ? -7.543 -6.335 4.397 1.00 90.00 93 ASN A CA 1
ATOM 771 C C . ASN A 1 93 ? -6.180 -5.923 3.826 1.00 90.00 93 ASN A C 1
ATOM 773 O O . ASN A 1 93 ? -5.845 -4.736 3.832 1.00 90.00 93 ASN A O 1
ATOM 777 N N . ILE A 1 94 ? -5.400 -6.888 3.337 1.00 91.38 94 ILE A N 1
ATOM 778 C CA . ILE A 1 94 ? -4.210 -6.644 2.526 1.00 91.38 94 ILE A CA 1
ATOM 779 C C . ILE A 1 94 ? -4.422 -7.227 1.138 1.00 91.38 94 ILE A C 1
ATOM 781 O O . ILE A 1 94 ? -4.675 -8.416 0.968 1.00 91.38 94 ILE A O 1
ATOM 785 N N . PHE A 1 95 ? -4.277 -6.365 0.144 1.00 88.88 95 PHE A N 1
ATOM 786 C CA . PHE A 1 95 ? -4.229 -6.730 -1.253 1.00 88.88 95 PHE A CA 1
ATOM 787 C C . PHE A 1 95 ? -2.768 -6.833 -1.690 1.00 88.88 95 PHE A C 1
ATOM 789 O O . PHE A 1 95 ? -2.032 -5.847 -1.661 1.00 88.88 95 PHE A O 1
ATOM 796 N N . ILE A 1 96 ? -2.356 -8.033 -2.088 1.00 85.88 96 ILE A N 1
ATOM 797 C CA . ILE A 1 96 ? -1.049 -8.266 -2.703 1.00 85.88 96 ILE A CA 1
ATOM 798 C C . ILE A 1 96 ? -1.243 -8.208 -4.212 1.00 85.88 96 ILE A C 1
ATOM 800 O O . ILE A 1 96 ? -2.132 -8.886 -4.735 1.00 85.88 96 ILE A O 1
ATOM 804 N N . THR A 1 97 ? -0.431 -7.419 -4.910 1.00 80.75 97 THR A N 1
ATOM 805 C CA . THR A 1 97 ? -0.499 -7.338 -6.373 1.00 80.75 97 THR A CA 1
ATOM 806 C C . THR A 1 97 ? -0.196 -8.688 -7.031 1.00 80.75 97 THR A C 1
ATOM 808 O O . THR A 1 97 ? 0.359 -9.620 -6.437 1.00 80.75 97 THR A O 1
ATOM 811 N N . ASP A 1 98 ? -0.642 -8.842 -8.273 1.00 65.62 98 ASP A N 1
ATOM 812 C CA . ASP A 1 98 ? -0.481 -10.057 -9.064 1.00 65.62 98 ASP A CA 1
ATOM 813 C C . ASP A 1 98 ? 0.905 -10.198 -9.710 1.00 65.62 98 ASP A C 1
ATOM 815 O O . ASP A 1 98 ? 1.342 -11.331 -9.938 1.00 65.62 98 ASP A O 1
ATOM 819 N N . GLY A 1 99 ? 1.609 -9.084 -9.934 1.00 61.03 99 GLY A N 1
ATOM 820 C CA . GLY A 1 99 ? 2.928 -9.034 -10.562 1.00 61.03 99 GLY A CA 1
ATOM 821 C C . GLY A 1 99 ? 3.887 -8.026 -9.925 1.00 61.03 99 GLY A C 1
ATOM 822 O O . GLY A 1 99 ? 3.457 -7.045 -9.325 1.00 61.03 99 GLY A O 1
ATOM 823 N N . HIS A 1 100 ? 5.178 -8.321 -10.097 1.00 64.56 100 HIS A N 1
ATOM 824 C CA . HIS A 1 100 ? 6.327 -7.502 -9.708 1.00 64.56 100 HIS A CA 1
ATOM 825 C C . HIS A 1 100 ? 6.337 -6.155 -10.434 1.00 64.56 100 HIS A C 1
ATOM 827 O O . HIS A 1 100 ? 6.362 -6.169 -11.659 1.00 64.56 100 HIS A O 1
ATOM 833 N N . ASP A 1 101 ? 6.447 -5.045 -9.715 1.00 63.34 101 ASP A N 1
ATOM 834 C CA . ASP A 1 101 ? 6.764 -3.702 -10.212 1.00 63.34 101 A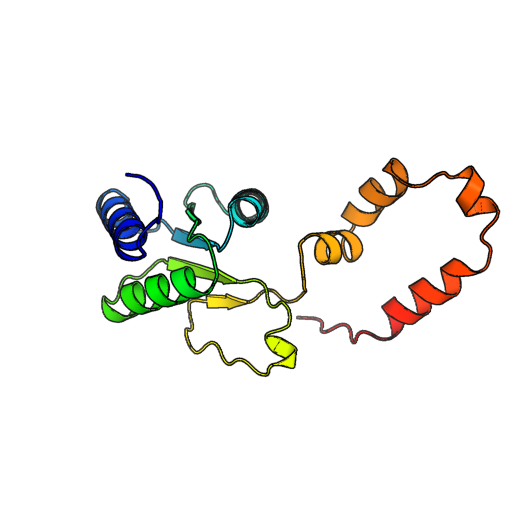SP A CA 1
ATOM 835 C C . ASP A 1 101 ? 5.821 -3.103 -11.286 1.00 63.34 101 ASP A C 1
ATOM 837 O O . ASP A 1 101 ? 5.226 -3.753 -12.162 1.00 63.34 101 ASP A O 1
ATOM 841 N N . ILE A 1 102 ? 5.700 -1.778 -11.258 1.00 61.75 102 ILE A N 1
ATOM 842 C CA . ILE A 1 102 ? 4.854 -1.012 -12.189 1.00 61.75 102 ILE A CA 1
ATOM 843 C C . ILE A 1 102 ? 5.295 -1.191 -13.654 1.00 61.75 102 ILE A C 1
ATOM 845 O O . ILE A 1 102 ? 4.485 -1.089 -14.585 1.00 61.75 102 ILE A O 1
ATOM 849 N N . GLU A 1 103 ? 6.572 -1.496 -13.878 1.00 64.06 103 GLU A N 1
ATOM 850 C CA . GLU A 1 103 ? 7.165 -1.813 -15.169 1.00 64.06 103 GLU A CA 1
ATOM 851 C C . GLU A 1 103 ? 6.561 -3.081 -15.773 1.00 64.06 103 GLU A C 1
ATOM 853 O O . GLU A 1 103 ? 6.275 -3.085 -16.972 1.00 64.06 103 GLU A O 1
ATOM 858 N N . MET A 1 104 ? 6.299 -4.136 -14.989 1.00 65.75 104 MET A N 1
ATOM 859 C CA . MET A 1 104 ? 5.686 -5.354 -15.541 1.00 65.75 104 MET A CA 1
ATOM 860 C C . MET A 1 104 ? 4.209 -5.148 -15.839 1.00 65.75 104 MET A C 1
ATOM 862 O O . MET A 1 104 ? 3.726 -5.626 -16.865 1.00 65.75 104 MET A O 1
ATOM 866 N N . MET A 1 105 ? 3.494 -4.380 -15.010 1.00 65.62 105 MET A N 1
ATOM 867 C CA . MET A 1 105 ? 2.123 -3.966 -15.329 1.00 65.62 105 MET A CA 1
ATOM 868 C C . MET A 1 105 ? 2.087 -3.127 -16.613 1.00 65.62 105 MET A C 1
ATOM 870 O O . MET A 1 105 ? 1.184 -3.262 -17.441 1.00 65.62 105 MET A O 1
ATOM 874 N N . THR A 1 106 ? 3.093 -2.274 -16.813 1.00 68.94 106 THR A N 1
ATOM 875 C CA . THR A 1 106 ? 3.238 -1.472 -18.030 1.00 68.94 106 THR A CA 1
ATOM 876 C C . THR A 1 106 ? 3.516 -2.360 -19.239 1.00 68.94 106 THR A C 1
ATOM 878 O O . THR A 1 106 ? 2.825 -2.205 -20.239 1.00 68.94 106 THR A O 1
ATOM 881 N N . ILE A 1 107 ? 4.446 -3.319 -19.140 1.00 65.88 107 ILE A N 1
ATOM 882 C CA . ILE A 1 107 ? 4.775 -4.296 -20.196 1.00 65.88 107 ILE A CA 1
ATOM 883 C C . ILE A 1 107 ? 3.573 -5.178 -20.559 1.00 65.88 107 ILE A C 1
ATOM 885 O O . ILE A 1 107 ? 3.351 -5.459 -21.736 1.00 65.88 107 ILE A O 1
ATOM 889 N N . ASN A 1 108 ? 2.782 -5.591 -19.569 1.00 67.06 108 ASN A N 1
ATOM 890 C CA . ASN A 1 108 ? 1.628 -6.470 -19.764 1.00 67.06 108 ASN A CA 1
ATOM 891 C C . ASN A 1 108 ? 0.330 -5.720 -20.102 1.00 67.06 108 ASN A C 1
ATOM 893 O O . ASN A 1 108 ? -0.708 -6.351 -20.296 1.00 67.06 108 ASN A O 1
ATOM 897 N N . SER A 1 109 ? 0.360 -4.389 -20.199 1.00 70.88 109 SER A N 1
ATOM 898 C CA . SER A 1 109 ? -0.804 -3.574 -20.553 1.00 70.88 109 SER A CA 1
ATOM 899 C C . SER A 1 109 ? -0.614 -2.844 -21.881 1.00 70.88 109 SER A C 1
ATOM 901 O O . SER A 1 109 ? 0.471 -2.778 -22.456 1.00 70.88 109 SER A O 1
ATOM 903 N N . GLN A 1 110 ? -1.6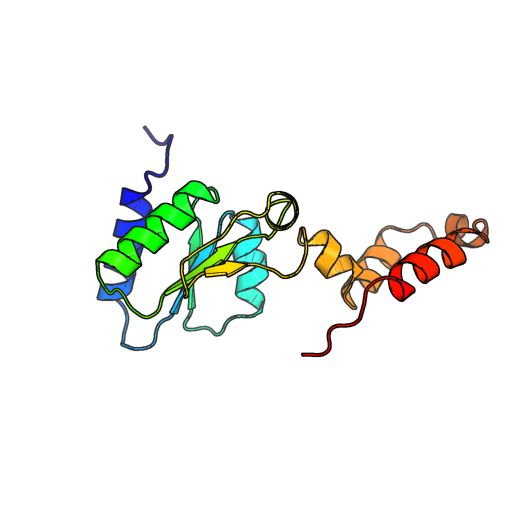90 -2.224 -22.372 1.00 77.06 110 GLN A N 1
ATOM 904 C CA . GLN A 1 110 ? -1.639 -1.398 -23.583 1.00 77.06 110 GLN A CA 1
ATOM 905 C C . GLN A 1 110 ? -0.699 -0.186 -23.443 1.00 77.06 110 GLN A C 1
ATOM 907 O O . GLN A 1 110 ? -0.266 0.363 -24.459 1.00 77.06 110 GLN A O 1
ATOM 912 N N . ALA A 1 111 ? -0.344 0.206 -22.211 1.00 74.75 111 ALA A N 1
ATOM 913 C CA . ALA A 1 111 ? 0.624 1.266 -21.942 1.00 74.75 111 ALA A CA 1
ATOM 914 C C . ALA A 1 111 ? 2.028 0.933 -22.480 1.00 74.75 111 ALA A C 1
ATOM 916 O O . ALA A 1 111 ? 2.759 1.853 -22.860 1.00 74.75 111 ALA A O 1
ATOM 917 N N . TRP A 1 112 ? 2.371 -0.357 -22.609 1.00 79.19 112 TRP A N 1
ATOM 918 C CA . TRP A 1 112 ? 3.614 -0.815 -23.230 1.00 79.19 112 TRP A CA 1
ATOM 919 C C . TRP A 1 112 ? 3.840 -0.191 -24.602 1.00 79.19 112 TRP A C 1
ATOM 921 O O . TRP A 1 112 ? 4.945 0.245 -24.902 1.00 79.19 112 TRP A O 1
ATOM 931 N N . ASN A 1 113 ? 2.790 -0.070 -25.418 1.00 77.31 113 ASN A N 1
ATOM 932 C CA . ASN A 1 113 ? 2.906 0.481 -26.767 1.00 77.31 113 ASN A CA 1
ATOM 933 C C . ASN A 1 113 ? 3.387 1.939 -26.753 1.00 77.31 113 ASN A C 1
ATOM 935 O O . ASN A 1 113 ? 4.164 2.340 -27.617 1.00 77.31 113 ASN A O 1
ATOM 939 N N . GLY A 1 114 ? 2.958 2.727 -25.763 1.00 79.44 114 GLY A N 1
ATOM 940 C CA . GLY A 1 114 ? 3.403 4.111 -25.599 1.00 79.44 114 GLY A CA 1
ATOM 941 C C . GLY A 1 114 ? 4.880 4.192 -25.216 1.00 79.44 114 GLY A C 1
ATOM 942 O O . GLY A 1 114 ? 5.647 4.902 -25.864 1.00 79.44 114 GLY A O 1
ATOM 943 N N . VAL A 1 115 ? 5.288 3.410 -24.213 1.00 75.50 115 VAL A N 1
ATOM 944 C CA . VAL A 1 115 ? 6.684 3.342 -23.743 1.00 75.50 115 VAL A CA 1
ATOM 945 C C . VAL A 1 115 ? 7.610 2.815 -24.842 1.00 75.50 115 VAL A C 1
ATOM 947 O O . VAL A 1 115 ? 8.648 3.412 -25.124 1.00 75.50 115 VAL A O 1
ATOM 950 N N . PHE A 1 116 ? 7.207 1.738 -25.515 1.00 75.38 116 PHE A N 1
ATOM 951 C CA . PHE A 1 116 ? 7.946 1.120 -26.609 1.00 75.38 116 PHE A CA 1
ATOM 952 C C . PHE A 1 116 ? 8.156 2.100 -27.766 1.00 75.38 116 PHE A C 1
ATOM 954 O O . PHE A 1 116 ? 9.276 2.278 -28.233 1.00 75.38 116 PHE A O 1
ATOM 961 N N . ASN A 1 117 ? 7.106 2.796 -28.202 1.00 78.06 117 ASN A N 1
ATOM 962 C CA . ASN A 1 117 ? 7.224 3.741 -29.311 1.00 78.06 117 ASN A CA 1
ATOM 963 C C . ASN A 1 117 ? 8.073 4.969 -28.965 1.00 78.06 117 ASN A C 1
ATOM 965 O O . ASN A 1 117 ? 8.731 5.508 -29.851 1.00 78.06 117 ASN A O 1
ATOM 969 N N . PHE A 1 118 ? 8.062 5.408 -27.704 1.00 77.25 118 PHE A N 1
ATOM 970 C CA . PHE A 1 118 ? 8.835 6.567 -27.267 1.00 77.25 118 PHE A CA 1
ATOM 971 C C . PHE A 1 118 ? 10.331 6.260 -27.129 1.00 77.25 118 PHE A C 1
ATOM 973 O O . PHE A 1 118 ? 11.169 7.068 -27.522 1.00 77.25 118 PHE A O 1
ATOM 980 N N . HIS A 1 119 ? 10.677 5.095 -26.578 1.00 75.31 119 HIS A N 1
ATOM 981 C CA . HIS A 1 119 ? 12.065 4.763 -26.252 1.00 75.31 119 HIS A CA 1
ATOM 982 C C . HIS A 1 119 ? 12.791 3.953 -27.331 1.00 75.31 119 HIS A C 1
ATOM 984 O O . HIS A 1 119 ? 14.024 3.908 -27.324 1.00 75.31 119 HIS A O 1
ATOM 990 N N . VAL A 1 120 ? 12.076 3.300 -28.254 1.00 76.50 120 VAL A N 1
ATOM 991 C CA . VAL A 1 120 ? 12.715 2.416 -29.233 1.00 76.50 120 VAL A CA 1
ATOM 992 C C . VAL A 1 120 ? 13.079 3.134 -30.531 1.00 76.50 120 VAL A C 1
ATOM 994 O O . VAL A 1 120 ? 12.241 3.687 -31.240 1.00 76.50 120 VAL A O 1
ATOM 997 N N . ASP A 1 121 ? 14.354 3.019 -30.907 1.00 79.25 121 ASP A N 1
ATOM 998 C CA . ASP A 1 121 ? 14.849 3.403 -32.227 1.00 79.25 121 ASP A CA 1
ATOM 999 C C . ASP A 1 121 ? 14.331 2.432 -33.302 1.00 79.25 121 ASP A C 1
ATOM 1001 O O . ASP A 1 121 ? 14.791 1.291 -33.453 1.00 79.25 121 ASP A O 1
ATOM 1005 N N . GLN A 1 122 ? 13.378 2.922 -34.090 1.00 76.56 122 GLN A N 1
ATOM 1006 C CA . GLN A 1 122 ? 12.731 2.184 -35.173 1.00 76.56 122 GLN A CA 1
ATOM 1007 C C . GLN A 1 122 ? 13.725 1.683 -36.237 1.00 76.56 122 GLN A C 1
ATOM 1009 O O . GLN A 1 122 ? 13.490 0.650 -36.871 1.00 76.56 122 GLN A O 1
ATOM 1014 N N . ASN A 1 123 ? 14.864 2.357 -36.427 1.00 74.62 123 ASN A N 1
ATOM 1015 C CA . ASN A 1 123 ? 15.883 1.940 -37.392 1.00 74.62 123 ASN A CA 1
ATOM 1016 C 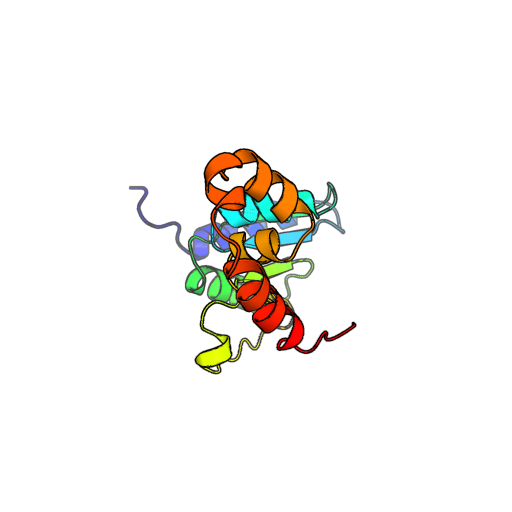C . ASN A 1 123 ? 16.689 0.736 -36.893 1.00 74.62 123 ASN A C 1
ATOM 1018 O O . ASN A 1 123 ? 17.102 -0.105 -37.697 1.00 74.62 123 ASN A O 1
ATOM 1022 N N . LYS A 1 124 ? 16.881 0.612 -35.573 1.00 70.62 124 LYS A N 1
ATOM 1023 C CA . LYS A 1 124 ? 17.500 -0.571 -34.956 1.00 70.62 124 LYS A CA 1
ATOM 1024 C C . LYS A 1 124 ? 16.538 -1.757 -34.933 1.00 70.62 124 LYS A C 1
ATOM 1026 O O . LYS A 1 124 ? 16.957 -2.863 -35.264 1.00 70.62 124 LYS A O 1
ATOM 1031 N N . LEU A 1 125 ? 15.249 -1.533 -34.658 1.00 67.06 125 LEU A N 1
ATOM 1032 C CA . LEU A 1 125 ? 14.221 -2.586 -34.702 1.00 67.06 125 LEU A CA 1
ATOM 1033 C C . LEU A 1 125 ? 14.150 -3.298 -36.053 1.00 67.06 125 LEU A C 1
ATOM 1035 O O . LEU A 1 125 ? 14.097 -4.523 -36.100 1.00 67.06 125 LEU A O 1
ATOM 1039 N N . LYS A 1 126 ? 14.203 -2.546 -37.159 1.00 66.25 126 LYS A N 1
ATOM 1040 C CA . LYS A 1 126 ? 14.159 -3.113 -38.520 1.00 66.25 126 LYS A CA 1
ATOM 1041 C C . LYS A 1 126 ? 15.305 -4.091 -38.810 1.00 66.25 126 LYS A C 1
ATOM 1043 O O . LYS A 1 126 ? 15.148 -4.978 -39.646 1.00 66.25 126 LYS A O 1
ATOM 1048 N N . LYS A 1 127 ? 16.445 -3.949 -38.123 1.00 63.69 127 LYS A N 1
ATOM 1049 C CA . LYS A 1 127 ? 17.611 -4.841 -38.258 1.00 63.69 127 LYS A CA 1
ATOM 1050 C C . LYS A 1 127 ? 17.482 -6.112 -37.414 1.00 63.69 127 LYS A C 1
ATOM 1052 O O . LYS A 1 127 ? 18.136 -7.111 -37.702 1.00 63.69 127 LYS A O 1
ATOM 1057 N N . ILE A 1 128 ? 16.625 -6.100 -36.398 1.00 59.12 128 ILE A N 1
ATOM 1058 C CA . ILE A 1 128 ? 16.448 -7.197 -35.451 1.00 59.12 128 ILE A CA 1
ATOM 1059 C C . ILE A 1 128 ? 15.284 -8.080 -35.931 1.00 59.12 128 ILE A C 1
ATOM 1061 O O . ILE A 1 128 ? 14.135 -7.910 -35.535 1.00 59.12 128 ILE A O 1
ATOM 1065 N N . LYS A 1 129 ? 15.574 -9.064 -36.791 1.00 53.28 129 LYS A N 1
ATOM 1066 C CA . LYS A 1 129 ? 14.583 -10.070 -37.235 1.00 53.28 129 LYS A CA 1
ATOM 1067 C C . LYS A 1 129 ? 14.290 -11.167 -36.191 1.00 53.28 129 LYS A C 1
ATOM 1069 O O . LYS A 1 129 ? 13.322 -11.898 -36.352 1.00 53.28 129 LYS A O 1
ATOM 1074 N N . ILE A 1 130 ? 15.090 -11.282 -35.124 1.00 50.31 130 ILE A N 1
ATOM 1075 C CA . ILE A 1 130 ? 15.139 -12.476 -34.248 1.00 50.31 130 ILE A CA 1
ATOM 1076 C C . ILE A 1 130 ? 14.405 -12.312 -32.897 1.00 50.31 130 ILE A C 1
ATOM 1078 O O . ILE A 1 130 ? 13.972 -13.303 -32.308 1.00 50.31 130 ILE A O 1
ATOM 1082 N N . LEU A 1 131 ? 14.185 -11.087 -32.404 1.00 47.47 131 LEU A N 1
ATOM 1083 C CA . LEU A 1 131 ? 13.624 -10.873 -31.056 1.00 47.47 131 LEU A CA 1
ATOM 1084 C C . LEU A 1 131 ? 12.098 -11.056 -30.954 1.00 47.47 131 LEU A C 1
ATOM 1086 O O . LEU A 1 131 ? 11.605 -11.359 -29.868 1.00 47.47 131 LEU A O 1
ATOM 1090 N N . LYS A 1 132 ? 11.348 -10.957 -32.066 1.00 42.84 132 LYS A N 1
ATOM 1091 C CA . LYS A 1 132 ? 9.885 -11.188 -32.067 1.00 42.84 132 LYS A CA 1
ATOM 1092 C C . LYS A 1 132 ? 9.524 -12.591 -31.568 1.00 42.84 132 LYS A C 1
ATOM 1094 O O . LYS A 1 132 ? 8.560 -12.742 -30.828 1.00 42.84 132 LYS A O 1
ATOM 1099 N N . SER A 1 133 ? 10.330 -13.590 -31.916 1.00 37.56 133 SER A N 1
ATOM 1100 C CA . SER A 1 133 ? 10.163 -14.982 -31.489 1.00 37.56 133 SER A CA 1
ATOM 1101 C C . SER A 1 133 ? 10.338 -15.162 -29.977 1.00 37.56 133 SER A C 1
ATOM 1103 O O . SER A 1 133 ? 9.571 -15.893 -29.366 1.00 37.56 133 SER A O 1
ATOM 1105 N N . ILE A 1 134 ? 11.291 -14.465 -29.349 1.00 42.38 134 ILE A N 1
ATOM 1106 C CA . ILE A 1 134 ? 11.592 -14.633 -27.916 1.00 42.38 134 ILE A CA 1
ATOM 1107 C C . ILE A 1 134 ? 10.491 -14.010 -27.042 1.00 42.38 134 ILE A C 1
ATOM 1109 O O . ILE A 1 134 ? 10.072 -14.619 -26.060 1.00 42.38 134 ILE A O 1
ATOM 1113 N N . PHE A 1 135 ? 9.956 -12.848 -27.434 1.00 40.34 135 PHE A N 1
ATOM 1114 C CA . PHE A 1 135 ? 8.870 -12.188 -26.697 1.00 40.34 135 PHE A CA 1
ATOM 1115 C C . PHE A 1 135 ? 7.537 -12.957 -26.804 1.00 40.34 135 PHE A C 1
ATOM 1117 O O . PHE A 1 135 ? 6.825 -13.113 -25.814 1.00 40.34 135 PHE A O 1
ATOM 1124 N N . LEU A 1 136 ? 7.235 -13.529 -27.981 1.00 41.50 136 LEU A N 1
ATOM 1125 C CA . LEU A 1 136 ? 6.065 -14.397 -28.189 1.00 41.50 136 LEU A CA 1
ATOM 1126 C C . LEU A 1 136 ? 6.160 -15.729 -27.428 1.00 41.50 136 LEU A C 1
ATOM 1128 O O . LEU A 1 136 ? 5.137 -16.244 -26.977 1.00 41.50 136 LEU A O 1
ATOM 1132 N N . ILE A 1 137 ? 7.364 -16.287 -27.256 1.00 43.56 137 ILE A N 1
ATOM 1133 C CA . ILE A 1 137 ? 7.574 -17.492 -26.435 1.00 43.56 137 ILE A CA 1
ATOM 1134 C C . ILE A 1 137 ? 7.278 -17.205 -24.956 1.00 43.56 137 ILE A C 1
ATOM 1136 O O . ILE A 1 137 ? 6.753 -18.078 -24.269 1.00 43.56 137 ILE A O 1
ATOM 1140 N N . TYR A 1 138 ? 7.572 -15.995 -24.469 1.00 42.22 138 TYR A N 1
ATOM 1141 C CA . TYR A 1 138 ? 7.304 -15.615 -23.080 1.00 42.22 138 TYR A CA 1
ATOM 1142 C C . TYR A 1 138 ? 5.807 -15.382 -22.817 1.00 42.22 138 TYR A C 1
ATOM 1144 O O . TYR A 1 138 ? 5.282 -15.879 -21.824 1.00 42.22 138 TYR A O 1
ATOM 1152 N N . GLN A 1 139 ? 5.090 -14.719 -23.737 1.00 44.03 139 GLN A N 1
ATOM 1153 C CA . GLN A 1 139 ? 3.641 -14.504 -23.594 1.00 44.03 139 GLN A CA 1
ATOM 1154 C C . GLN A 1 139 ? 2.818 -15.800 -23.670 1.00 44.03 139 GLN A C 1
ATOM 1156 O O . GLN A 1 139 ? 1.814 -15.918 -22.978 1.00 44.03 139 GLN A O 1
ATOM 1161 N N . ASN A 1 140 ? 3.252 -16.798 -24.446 1.00 43.94 140 ASN A N 1
ATOM 1162 C CA . ASN A 1 140 ? 2.541 -18.080 -24.565 1.00 43.94 140 ASN A CA 1
ATOM 1163 C C . ASN A 1 140 ? 2.844 -19.087 -23.437 1.00 43.94 140 ASN A C 1
ATOM 1165 O O . ASN A 1 140 ? 2.292 -20.186 -23.444 1.00 43.94 140 ASN A O 1
ATOM 1169 N N . LYS A 1 141 ? 3.732 -18.758 -22.486 1.00 39.38 141 LYS A N 1
ATOM 1170 C CA . LYS A 1 141 ? 4.093 -19.644 -21.362 1.00 39.38 141 LYS A CA 1
ATOM 1171 C C . LYS A 1 141 ? 3.502 -19.239 -20.014 1.00 39.38 141 LYS A C 1
ATOM 1173 O O . LYS A 1 141 ? 3.626 -20.010 -19.065 1.00 39.38 141 LYS A O 1
ATOM 1178 N N . LEU A 1 142 ? 2.858 -18.079 -19.912 1.00 33.69 142 LEU A N 1
ATOM 1179 C CA . LEU A 1 142 ? 2.120 -17.706 -18.709 1.00 33.69 142 LEU A CA 1
ATOM 1180 C C . LEU A 1 142 ? 0.661 -18.151 -18.879 1.00 33.69 142 LEU A C 1
ATOM 1182 O O . LEU A 1 142 ? 0.009 -17.702 -19.823 1.00 33.69 142 LEU A O 1
ATOM 1186 N N . PRO A 1 143 ? 0.137 -19.052 -18.026 1.00 31.89 143 PRO A N 1
ATOM 1187 C CA . PRO A 1 143 ? -1.270 -19.412 -18.075 1.00 31.89 143 PRO A CA 1
ATOM 1188 C C . PRO A 1 143 ? -2.088 -18.151 -17.810 1.00 31.89 143 PRO A C 1
ATOM 1190 O O . PRO A 1 143 ? -1.955 -17.513 -16.766 1.00 31.89 143 PRO A O 1
ATOM 1193 N N . VAL A 1 144 ? -2.920 -17.787 -18.783 1.00 33.25 144 VAL A N 1
ATOM 1194 C CA . VAL A 1 144 ? -3.941 -16.756 -18.631 1.00 33.25 144 VAL A CA 1
ATOM 1195 C C . VAL A 1 144 ? -4.941 -17.286 -17.606 1.00 33.25 144 VAL A C 1
ATOM 1197 O O . VAL A 1 144 ? -5.844 -18.049 -17.945 1.00 33.25 144 VAL A O 1
ATOM 1200 N N . PHE A 1 145 ? -4.761 -16.930 -16.335 1.00 29.61 145 PHE A N 1
ATOM 1201 C CA . PHE A 1 145 ? -5.836 -17.045 -15.360 1.00 29.61 145 PHE A CA 1
ATOM 1202 C C . PHE A 1 145 ? -6.836 -15.939 -15.676 1.00 29.61 145 PHE A C 1
ATOM 1204 O O . PHE A 1 145 ? -6.660 -14.783 -15.302 1.00 29.61 145 PHE A O 1
ATOM 1211 N N . VAL A 1 146 ? -7.855 -16.313 -16.446 1.00 28.52 146 VAL A N 1
ATOM 1212 C CA . VAL A 1 146 ? -9.094 -15.551 -16.555 1.00 28.52 146 VAL A CA 1
ATOM 1213 C C . VAL A 1 146 ? -9.752 -15.595 -15.177 1.00 28.52 146 VAL A C 1
ATOM 1215 O O . VAL A 1 146 ? -10.121 -16.674 -14.711 1.00 28.52 146 VAL A O 1
ATOM 1218 N N . ILE A 1 147 ? -9.864 -14.437 -14.529 1.00 31.36 147 ILE A N 1
ATOM 1219 C CA . ILE A 1 147 ? -10.822 -14.179 -13.448 1.00 31.36 147 ILE A CA 1
ATOM 1220 C C . ILE A 1 147 ? -11.721 -13.047 -13.929 1.00 31.36 147 ILE A C 1
ATOM 1222 O O . ILE A 1 147 ? -11.164 -12.039 -14.421 1.00 31.36 147 ILE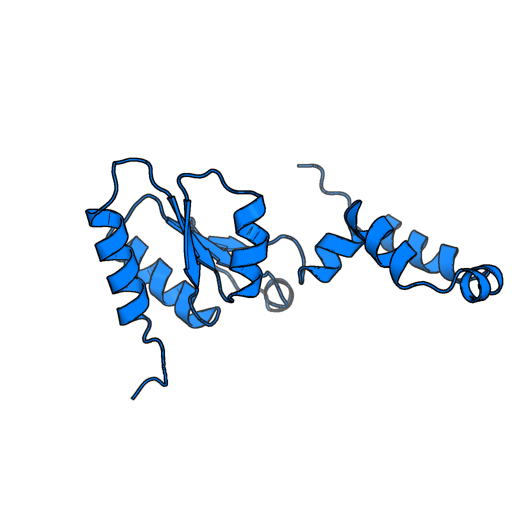 A O 1
#

Mean predicted aligned error: 12.96 Å

pLDDT: mean 74.91, std 17.46, range [28.52, 93.81]

Nearest PDB structures (foldseek):
  2n75-assembly1_A  TM=3.474E-01  e=2.372E-01  synthetic construct
  6llq-assembly1_A  TM=3.957E-01  e=9.033E-01  unidentified
  9iz3-assembly1_B  TM=3.067E-01  e=4.949E-01  Bacillus spizizenii ATCC 6633 = JCM 2499
  8gju-assembly2_H  TM=3.638E-01  e=1.349E+00  Homo sapiens
  3hww-assembly1_D  TM=4.580E-01  e=3.678E+00  Escherichia coli K-12

Foldseek 3Di:
DPDDPPLVNLLVVVVVVVVPDDPPAAEEEEADPVCVVVCVVVDDPSYDYGHQNHDVSLLVSLVVCVVVVPPRYAYEAECPCCVVVVPDDPHPRYDYDPDHDPVVVCCVDPVVVVVCVVPDDPVVVVVDPDVVVVVVVVVVPDPPPDD

Radius of gyration: 19.64 Å; Cα contacts (8 Å, |Δi|>4): 134; chains: 1; bounding box: 37×35×56 Å

Secondary structure (DSSP, 8-state):
------HHHHHHHHHHHHHHS-TT-EEEEESSHHHHHHHGGGS-TTEEEEE-SSHHHHHHHHHHHHHTT--SEEEEE--GGGGTTT-----TTEEEPSSSHHHHHHHTSTHHHHHHHHH--HHHHTT--SHHHHHHHHHTTS-----

Sequence (147 aa):
MRKYIDKNYIYGEIKLWKNSRKNNAVGVAVEAKADELFFKKFFSKNTSFFKTDGFSNLLEVIKKINKNNDKGFIGIIDADFRRIENEKIIFDNIFITDGHDIEMMTINSQAWNGVFNFHVDQNKLKKIKILKSIFLIYQNKLPVFVI